Protein AF-A0A176TCI9-F1 (afdb_monomer_lite)

Foldseek 3Di:
DDLVVLLVVLVVLLLVLQVQVDVPPCSLVSLLVSQLVSVQCNDPVSVVVVVVVVVVVVPDDDDDPPDPSSVVSSVVSVVLSPDDPVVNVVVSVVVVVVVVVVVVVVVVVVVVVCCVVVVVVVVLVVVCVVPPDPVSVVVVVVVCCVVVVVVVVVVPPD

Organism: NCBI:txid1333662

InterPro domains:
  IPR001623 DnaJ domain [PF00226] (2-51)
  IPR001623 DnaJ domain [PR00625] (10-25)
  IPR001623 DnaJ domain [PR00625] (26-46)
  IPR001623 DnaJ domain [PS50076] (1-54)
  IPR001623 DnaJ domain [SM00271] (1-46)
  IPR001623 DnaJ domain [cd06257] (1-43)
  IPR018253 DnaJ domain, conserved site [PS00636] (31-50)
  IPR036869 Chaperone J-domain superfamily [G3DSA:1.10.287.110] (1-107)
  IPR036869 Chaperone J-domain superfamily [SSF46565] (2-56)
  IPR051948 Hsp70 co-chaperone J-domain-containing protein [PTHR44360] (2-66)

Secondary structure (DSSP, 8-state):
--HHHHHHHHHHHHHHH-TTT---TTHHHHHHHHHHHHHHHHSHHHHHHHHHHHHHGGGS-S----SSHHHHHHHHHHHHHHS-HHHHHHHHHHHHHHHHHHHHHHHHHHHHHHHHHHHHHHHHHHHHHHH-STHHHHHHHHHHHHHHHHHHTGGG--

Radius of gyration: 27.59 Å; chains: 1; bounding box: 60×57×65 Å

pLDDT: mean 74.85, std 11.98, range [41.72, 92.06]

Structure (mmCIF, N/CA/C/O backbone):
data_AF-A0A176TCI9-F1
#
_entry.id   AF-A0A176TCI9-F1
#
loop_
_atom_site.group_PDB
_atom_site.id
_atom_site.type_symbol
_atom_site.label_atom_id
_atom_site.label_alt_id
_atom_site.label_comp_id
_atom_site.label_asym_id
_atom_site.label_entity_id
_atom_site.label_seq_id
_atom_site.pdbx_PDB_ins_code
_atom_site.Cartn_x
_atom_site.Cartn_y
_atom_site.Cartn_z
_atom_site.occupancy
_atom_site.B_iso_or_equiv
_atom_site.auth_seq_id
_atom_site.auth_comp_id
_atom_site.auth_asym_id
_atom_site.auth_atom_id
_atom_site.pdbx_PDB_model_num
ATOM 1 N N . MET A 1 1 ? -3.523 -11.445 -10.311 1.00 60.97 1 MET A N 1
ATOM 2 C CA . MET A 1 1 ? -3.975 -10.213 -9.633 1.00 60.97 1 MET A CA 1
ATOM 3 C C . MET A 1 1 ? -2.966 -9.105 -9.883 1.00 60.97 1 MET A C 1
ATOM 5 O O . MET A 1 1 ? -1.838 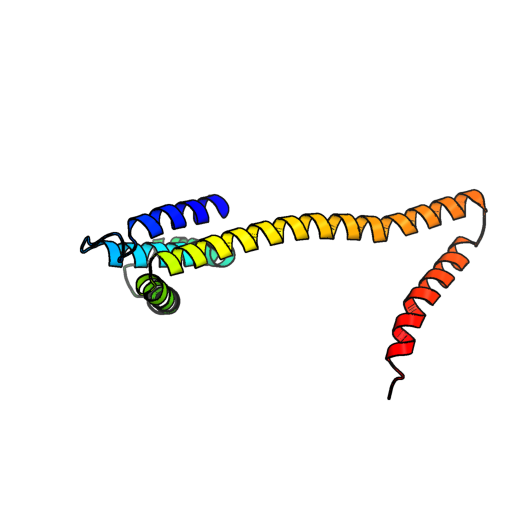-9.183 -9.398 1.00 60.97 1 MET A O 1
ATOM 9 N N . THR A 1 2 ? -3.347 -8.118 -10.686 1.00 83.31 2 THR A N 1
ATOM 10 C CA . THR A 1 2 ? -2.509 -6.944 -10.976 1.00 83.31 2 THR A CA 1
ATOM 11 C C . THR A 1 2 ? -2.559 -5.944 -9.816 1.00 83.31 2 THR A C 1
ATOM 13 O O . THR A 1 2 ? -3.528 -5.915 -9.057 1.00 83.31 2 THR A O 1
ATOM 16 N N . GLU A 1 3 ? -1.550 -5.080 -9.665 1.00 82.62 3 GLU A N 1
ATOM 17 C CA . GLU A 1 3 ? -1.565 -4.025 -8.631 1.00 82.62 3 GLU A CA 1
ATOM 18 C C . GLU A 1 3 ? -2.804 -3.122 -8.719 1.00 82.62 3 GLU A C 1
ATOM 20 O O . GLU A 1 3 ? -3.319 -2.646 -7.710 1.00 82.62 3 GLU A O 1
ATOM 25 N N . ASN A 1 4 ? -3.300 -2.887 -9.937 1.00 83.56 4 ASN A N 1
ATOM 26 C CA . ASN A 1 4 ? -4.480 -2.059 -10.165 1.00 83.56 4 ASN A CA 1
ATOM 27 C C . ASN A 1 4 ? -5.756 -2.737 -9.657 1.00 83.56 4 ASN A C 1
ATOM 29 O O . ASN A 1 4 ? -6.631 -2.062 -9.122 1.00 83.56 4 ASN A O 1
ATOM 33 N N . GLU A 1 5 ? -5.872 -4.055 -9.823 1.00 86.44 5 GLU A N 1
ATOM 34 C CA . GLU A 1 5 ? -6.984 -4.837 -9.273 1.00 86.44 5 GLU A CA 1
ATOM 35 C C . GLU A 1 5 ? -6.940 -4.850 -7.748 1.00 86.44 5 GLU A C 1
ATOM 37 O O . GLU A 1 5 ? -7.967 -4.610 -7.117 1.00 86.44 5 GLU A O 1
ATOM 42 N N . LEU A 1 6 ? -5.751 -5.029 -7.162 1.00 88.69 6 LEU A N 1
ATOM 43 C CA . LEU A 1 6 ? -5.556 -4.993 -5.713 1.00 88.69 6 LEU A CA 1
ATOM 44 C C . LEU A 1 6 ? -5.958 -3.631 -5.120 1.00 88.69 6 LEU A C 1
ATOM 46 O O . LEU A 1 6 ? -6.746 -3.580 -4.180 1.00 88.69 6 LEU A O 1
ATOM 50 N N . LYS A 1 7 ? -5.497 -2.522 -5.715 1.00 87.38 7 LYS A N 1
ATOM 51 C CA . LYS A 1 7 ? -5.859 -1.153 -5.294 1.00 87.38 7 LYS A CA 1
ATOM 52 C C . LYS A 1 7 ? -7.365 -0.894 -5.401 1.00 87.38 7 LYS A C 1
ATOM 54 O O . LYS A 1 7 ? -7.959 -0.296 -4.504 1.00 87.38 7 LYS A O 1
ATOM 59 N N . LYS A 1 8 ? -8.006 -1.365 -6.477 1.00 88.75 8 LYS A N 1
ATOM 60 C CA . LYS A 1 8 ? -9.463 -1.247 -6.666 1.00 88.75 8 LYS A CA 1
ATOM 61 C C . LYS A 1 8 ? -10.246 -2.058 -5.632 1.00 88.75 8 LYS A C 1
ATOM 63 O O . LYS A 1 8 ? -11.230 -1.553 -5.092 1.00 88.75 8 LYS A O 1
ATOM 68 N N . ALA A 1 9 ? -9.823 -3.293 -5.365 1.00 91.00 9 ALA A N 1
ATOM 69 C CA . ALA A 1 9 ? -10.455 -4.164 -4.380 1.00 91.00 9 ALA A CA 1
ATOM 70 C C . ALA A 1 9 ? -10.325 -3.586 -2.965 1.00 91.00 9 ALA A C 1
ATOM 72 O O . ALA A 1 9 ? -11.331 -3.479 -2.264 1.00 91.00 9 ALA A O 1
ATOM 73 N N . TYR A 1 10 ? -9.124 -3.126 -2.597 1.00 90.81 10 TYR A N 1
ATOM 74 C CA . TYR A 1 10 ? -8.868 -2.445 -1.330 1.00 90.81 10 TYR A CA 1
ATOM 75 C C . TYR A 1 10 ? -9.787 -1.235 -1.148 1.00 90.81 10 TYR A C 1
ATOM 77 O O . TYR A 1 10 ? -10.517 -1.183 -0.166 1.00 90.81 10 TYR A O 1
ATOM 85 N N . ARG A 1 11 ? -9.867 -0.329 -2.135 1.00 89.25 11 ARG A N 1
ATOM 86 C CA . ARG A 1 11 ? -10.777 0.832 -2.090 1.00 89.25 11 ARG A CA 1
ATOM 87 C C . ARG A 1 11 ? -12.223 0.414 -1.831 1.00 89.25 11 ARG A C 1
ATOM 89 O O . ARG A 1 11 ? -12.869 0.959 -0.948 1.00 89.25 11 ARG A O 1
ATOM 96 N N . LYS A 1 12 ? -12.742 -0.572 -2.569 1.00 90.75 12 LYS A N 1
ATOM 97 C CA . LYS A 1 12 ? -14.135 -1.021 -2.411 1.00 90.75 12 LYS A CA 1
ATOM 98 C C . LYS A 1 12 ? -14.413 -1.563 -1.005 1.00 90.75 12 LYS A C 1
ATOM 100 O O . LYS A 1 12 ? -15.477 -1.301 -0.454 1.00 90.75 12 LYS A O 1
ATOM 105 N N . LEU A 1 13 ? -13.478 -2.328 -0.449 1.00 91.81 13 LEU A N 1
ATOM 106 C CA . LEU A 1 13 ? -13.619 -2.933 0.873 1.00 91.81 13 LEU A CA 1
ATOM 107 C C . LEU A 1 13 ? -13.420 -1.908 1.994 1.00 91.81 13 LEU A C 1
ATOM 109 O O . LEU A 1 13 ? -14.234 -1.858 2.911 1.00 91.81 13 LEU A O 1
ATOM 113 N N . ALA A 1 14 ? -12.410 -1.048 1.881 1.00 89.19 14 ALA A N 1
ATOM 114 C CA . ALA A 1 14 ? -12.126 -0.000 2.851 1.00 89.19 14 ALA A CA 1
ATOM 115 C C . ALA A 1 14 ? -13.300 0.980 2.983 1.00 89.19 14 ALA A C 1
ATOM 117 O O . ALA A 1 14 ? -13.705 1.291 4.094 1.00 89.19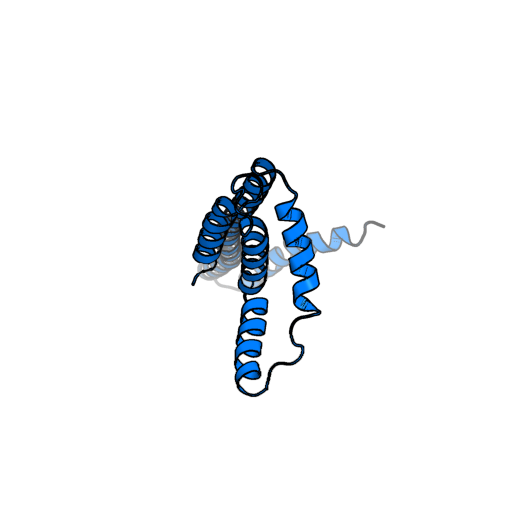 14 ALA A O 1
ATOM 118 N N . LEU A 1 15 ? -13.931 1.377 1.871 1.00 87.88 15 LEU A N 1
ATOM 119 C CA . LEU A 1 15 ? -15.123 2.236 1.900 1.00 87.88 15 LEU A CA 1
ATOM 120 C C . LEU A 1 15 ? -16.352 1.533 2.499 1.00 87.88 15 LEU A C 1
ATOM 122 O O . LEU A 1 15 ? -17.201 2.186 3.098 1.00 87.88 15 LEU A O 1
ATOM 126 N N . LYS A 1 16 ? -16.456 0.207 2.342 1.00 89.75 16 LYS A N 1
ATOM 127 C CA . LYS A 1 16 ? -17.575 -0.589 2.870 1.00 89.75 16 LYS A CA 1
ATOM 128 C C . LYS A 1 16 ? -17.484 -0.805 4.385 1.00 89.75 16 LYS A C 1
ATOM 130 O O . LYS A 1 16 ? -18.516 -0.886 5.046 1.00 89.75 16 LYS A O 1
ATOM 135 N N . TYR A 1 17 ? -16.272 -0.945 4.915 1.00 92.06 17 TYR A N 1
ATOM 136 C CA . TYR A 1 17 ? -16.032 -1.267 6.326 1.00 92.06 17 TYR A CA 1
ATOM 137 C C . TYR A 1 17 ? -15.443 -0.103 7.129 1.00 92.06 17 TYR A C 1
ATOM 139 O O . TYR A 1 17 ? -15.098 -0.291 8.289 1.00 92.06 17 TYR A O 1
ATOM 147 N N . HIS A 1 18 ? -15.345 1.097 6.548 1.00 89.06 18 HIS A N 1
ATOM 148 C CA . HIS A 1 18 ? -14.856 2.273 7.265 1.00 89.06 18 HIS A CA 1
ATOM 149 C C . HIS A 1 18 ? -15.717 2.535 8.517 1.00 89.06 18 HIS A C 1
ATOM 151 O O . HIS A 1 18 ? -16.940 2.636 8.372 1.00 89.06 18 HIS A O 1
ATOM 157 N N . PRO A 1 19 ? -15.121 2.695 9.715 1.00 87.50 19 PRO A N 1
ATOM 158 C CA . PRO A 1 19 ? -15.862 2.802 10.980 1.00 87.50 19 PRO A CA 1
ATOM 159 C C . PRO A 1 19 ? -16.817 4.006 11.032 1.00 87.50 19 PRO A C 1
ATOM 161 O O . PRO A 1 19 ? -17.853 3.954 11.685 1.00 87.50 19 PRO A O 1
ATOM 164 N N . ASP A 1 20 ? -16.504 5.071 10.291 1.00 87.12 20 ASP A N 1
ATOM 165 C CA . ASP A 1 20 ? -17.365 6.257 10.169 1.00 87.12 20 ASP A CA 1
ATOM 166 C C . ASP A 1 20 ? -18.671 5.988 9.384 1.00 87.12 20 ASP A C 1
ATOM 168 O O . ASP A 1 20 ? -19.731 6.522 9.704 1.00 87.12 20 ASP A O 1
ATOM 172 N N . LYS A 1 21 ? -18.631 5.110 8.368 1.00 84.69 21 LYS A N 1
ATOM 173 C CA . LYS A 1 21 ? -19.804 4.781 7.531 1.00 84.69 21 LYS A CA 1
ATOM 174 C C . LYS A 1 21 ? -20.499 3.485 7.920 1.00 84.69 21 LYS A C 1
ATOM 176 O O . LYS A 1 21 ? -21.684 3.327 7.632 1.00 84.69 21 LYS A O 1
ATOM 181 N N . ASN A 1 22 ? -19.780 2.558 8.541 1.00 87.19 22 ASN A N 1
ATOM 182 C CA . ASN A 1 22 ? -20.290 1.259 8.937 1.00 87.19 22 ASN A CA 1
ATOM 183 C C . ASN A 1 22 ? -20.152 1.084 10.454 1.00 87.19 22 ASN A C 1
ATOM 185 O O . ASN A 1 22 ? -19.045 0.989 10.977 1.00 87.19 22 ASN A O 1
ATOM 189 N N . LYS A 1 23 ? -21.300 1.026 11.138 1.00 85.06 23 LYS A N 1
ATOM 190 C CA . LYS A 1 23 ? -21.411 0.902 12.600 1.00 85.06 23 LYS A CA 1
ATOM 191 C C . LYS A 1 23 ? -21.554 -0.544 13.081 1.00 85.06 23 LYS A C 1
ATOM 193 O O . LYS A 1 23 ? -21.878 -0.764 14.244 1.00 85.06 23 LYS A O 1
ATOM 198 N N . GLU A 1 24 ? -21.381 -1.531 12.204 1.00 90.06 24 GLU A N 1
ATOM 199 C CA . GLU A 1 24 ? -21.344 -2.928 12.629 1.00 90.06 24 GLU A CA 1
ATOM 200 C C . GLU A 1 24 ? -20.169 -3.155 13.588 1.00 90.06 24 GLU A C 1
ATOM 202 O O . GLU A 1 24 ? -19.058 -2.679 13.356 1.00 90.06 24 GLU A O 1
ATOM 207 N N . GLU A 1 25 ? -20.391 -3.955 14.630 1.00 83.12 25 GLU A N 1
ATOM 208 C CA . GLU A 1 25 ? -19.391 -4.269 15.663 1.00 83.12 25 GLU A CA 1
ATOM 209 C C . GLU A 1 25 ? -18.108 -4.894 15.078 1.00 83.12 25 GLU A C 1
ATOM 211 O O . GLU A 1 25 ? -17.008 -4.710 15.592 1.00 83.12 25 GLU A O 1
ATOM 216 N N . ASN A 1 26 ? -18.230 -5.561 13.926 1.00 86.44 26 ASN A N 1
ATOM 217 C CA . ASN A 1 26 ? -17.114 -6.176 13.210 1.00 86.44 26 ASN A CA 1
ATOM 218 C C . ASN A 1 26 ? -16.511 -5.298 12.099 1.00 86.44 26 ASN A C 1
ATOM 220 O O . ASN A 1 26 ? -15.516 -5.702 11.495 1.00 86.44 26 ASN A O 1
ATOM 224 N N . ALA A 1 27 ? -17.081 -4.128 11.786 1.00 86.06 27 ALA A N 1
ATOM 225 C CA . ALA A 1 27 ? -16.591 -3.287 10.690 1.00 86.06 27 ALA A CA 1
ATOM 226 C C . ALA A 1 27 ? -15.165 -2.791 10.953 1.00 86.06 27 ALA A C 1
ATOM 228 O O . ALA A 1 27 ? -14.310 -2.891 10.075 1.00 86.06 27 ALA A O 1
ATOM 229 N N . HIS A 1 28 ? -14.890 -2.357 12.185 1.00 85.88 28 HIS A N 1
ATOM 230 C CA . HIS A 1 28 ? -13.569 -1.893 12.601 1.00 85.88 28 HIS A CA 1
ATOM 231 C C . HIS A 1 28 ? -12.498 -2.986 12.465 1.00 85.88 28 HIS A C 1
ATOM 233 O O . HIS A 1 28 ? -11.476 -2.775 11.814 1.00 85.88 28 HIS A O 1
ATOM 239 N N . ASN A 1 29 ? -12.768 -4.181 12.998 1.00 86.62 29 ASN A N 1
ATOM 240 C CA . ASN A 1 29 ? -11.836 -5.308 12.922 1.00 86.62 29 ASN A CA 1
ATOM 241 C C . ASN A 1 29 ? -11.585 -5.730 11.471 1.00 86.62 29 ASN A C 1
ATOM 243 O O . ASN A 1 29 ? -10.435 -5.872 11.056 1.00 86.62 29 ASN A O 1
ATOM 247 N N . ARG A 1 30 ? -12.643 -5.824 10.653 1.00 87.50 30 ARG A N 1
ATOM 248 C CA . ARG A 1 30 ? -12.489 -6.127 9.224 1.00 87.50 30 ARG A CA 1
ATOM 249 C C . ARG A 1 30 ? -11.692 -5.054 8.491 1.00 87.50 30 ARG A C 1
ATOM 251 O O . ARG A 1 30 ? -10.888 -5.393 7.632 1.00 87.50 30 ARG A O 1
ATOM 258 N N . PHE A 1 31 ? -11.900 -3.775 8.799 1.00 89.38 31 PHE A N 1
ATOM 259 C CA . PHE A 1 31 ? -11.136 -2.686 8.189 1.00 89.38 31 PHE A CA 1
ATOM 260 C C . PHE A 1 31 ? -9.639 -2.814 8.491 1.00 89.38 31 PHE A C 1
ATOM 262 O O . PHE A 1 31 ? -8.819 -2.685 7.578 1.00 89.38 31 PHE A O 1
ATOM 269 N N . ILE A 1 32 ? -9.290 -3.142 9.739 1.00 87.00 32 ILE A N 1
ATOM 270 C CA . ILE A 1 32 ? -7.905 -3.400 10.143 1.00 87.00 32 ILE A CA 1
ATOM 271 C C . ILE A 1 32 ? -7.320 -4.574 9.349 1.00 87.00 32 ILE A C 1
ATOM 273 O O . ILE A 1 32 ? -6.265 -4.425 8.730 1.00 87.00 32 ILE A O 1
ATOM 277 N N . GLU A 1 33 ? -8.022 -5.707 9.291 1.00 86.25 33 GLU A N 1
ATOM 278 C CA . GLU A 1 33 ? -7.591 -6.892 8.535 1.00 86.25 33 GLU A CA 1
ATOM 279 C C . GLU A 1 33 ? -7.385 -6.593 7.044 1.00 86.25 33 GLU A C 1
ATOM 281 O O . GLU A 1 33 ? -6.374 -6.982 6.454 1.00 86.25 33 GLU A O 1
ATOM 286 N N . ILE A 1 34 ? -8.320 -5.862 6.429 1.00 89.88 34 ILE A N 1
ATOM 287 C CA . ILE A 1 34 ? -8.248 -5.454 5.021 1.00 89.88 34 ILE A CA 1
ATOM 288 C C . ILE A 1 34 ? -7.000 -4.607 4.770 1.00 89.88 34 ILE A C 1
ATOM 290 O O . ILE A 1 34 ? -6.329 -4.792 3.751 1.00 89.88 34 ILE A O 1
ATOM 294 N N . ASN A 1 35 ? -6.683 -3.683 5.676 1.00 88.69 35 ASN A N 1
ATOM 295 C CA . ASN A 1 35 ? -5.530 -2.810 5.512 1.00 88.69 35 ASN A CA 1
ATOM 296 C C . ASN A 1 35 ? -4.205 -3.565 5.687 1.00 88.69 35 ASN A C 1
ATOM 298 O O . ASN A 1 35 ? -3.296 -3.400 4.875 1.00 88.69 35 ASN A O 1
ATOM 302 N N . ILE A 1 36 ? -4.118 -4.460 6.676 1.00 85.31 36 ILE A N 1
ATOM 303 C CA . ILE A 1 36 ? -2.948 -5.333 6.875 1.00 85.31 36 ILE A CA 1
ATOM 304 C C . ILE A 1 36 ? -2.717 -6.215 5.639 1.00 85.31 36 ILE A C 1
ATOM 306 O O . ILE A 1 36 ? -1.594 -6.318 5.135 1.00 85.31 36 ILE A O 1
ATOM 310 N N . ALA A 1 37 ? -3.785 -6.812 5.104 1.00 87.56 37 ALA A N 1
ATOM 311 C CA . ALA A 1 37 ? -3.712 -7.626 3.896 1.00 87.56 37 ALA A CA 1
ATOM 312 C C . ALA A 1 37 ? -3.265 -6.801 2.679 1.00 87.56 37 ALA A C 1
ATOM 314 O O . ALA A 1 37 ? -2.431 -7.255 1.894 1.00 87.56 37 ALA A O 1
ATOM 315 N N . TYR A 1 38 ? -3.780 -5.578 2.525 1.00 88.94 38 TYR A N 1
ATOM 316 C CA . TYR A 1 38 ? -3.369 -4.689 1.443 1.00 88.94 38 TYR A CA 1
ATOM 317 C C . TYR A 1 38 ? -1.887 -4.324 1.539 1.00 88.94 38 TYR A C 1
ATOM 319 O O . TYR A 1 38 ? -1.181 -4.477 0.548 1.00 88.94 38 TYR A O 1
ATOM 327 N N . GLU A 1 39 ? -1.396 -3.904 2.705 1.00 85.62 39 GLU A N 1
ATOM 328 C CA . GLU A 1 39 ? 0.013 -3.529 2.883 1.00 85.62 39 GLU A CA 1
ATOM 329 C C . GLU A 1 39 ? 0.964 -4.714 2.651 1.00 85.62 39 GLU A C 1
ATOM 331 O O . GLU A 1 39 ? 2.020 -4.537 2.048 1.00 85.62 39 GLU A O 1
ATOM 336 N N . THR A 1 40 ? 0.552 -5.931 3.020 1.00 84.00 40 THR A N 1
ATOM 337 C CA . THR A 1 40 ? 1.328 -7.157 2.763 1.00 84.00 40 THR A CA 1
ATOM 338 C C . THR A 1 40 ? 1.389 -7.496 1.269 1.00 84.00 40 THR A C 1
ATOM 340 O O . THR A 1 40 ? 2.414 -7.940 0.759 1.00 84.00 40 THR A O 1
ATOM 343 N N . LEU A 1 41 ? 0.290 -7.282 0.538 1.00 85.62 41 LEU A N 1
ATOM 344 C CA . LEU A 1 41 ? 0.167 -7.680 -0.869 1.00 85.62 41 LEU A CA 1
ATOM 345 C C . LEU A 1 41 ? 0.527 -6.575 -1.869 1.00 85.62 41 LEU A C 1
ATOM 347 O O . LEU A 1 41 ? 0.619 -6.865 -3.070 1.00 85.62 41 LEU A O 1
ATOM 351 N N . LYS A 1 42 ? 0.662 -5.325 -1.414 1.00 84.56 42 LYS A N 1
ATOM 352 C CA . LYS A 1 42 ? 0.849 -4.133 -2.251 1.00 84.56 42 LYS A CA 1
ATOM 353 C C . LYS A 1 42 ? 2.164 -4.170 -3.022 1.00 84.56 42 LYS A C 1
ATOM 355 O O . LYS A 1 42 ? 2.143 -3.896 -4.221 1.00 84.56 42 LYS A O 1
ATOM 360 N N . ASP A 1 43 ? 3.259 -4.514 -2.352 1.00 84.94 43 ASP A N 1
ATOM 361 C CA . ASP A 1 43 ? 4.598 -4.510 -2.938 1.00 84.94 43 ASP A CA 1
ATOM 362 C C . ASP A 1 43 ? 5.024 -5.928 -3.346 1.00 84.94 43 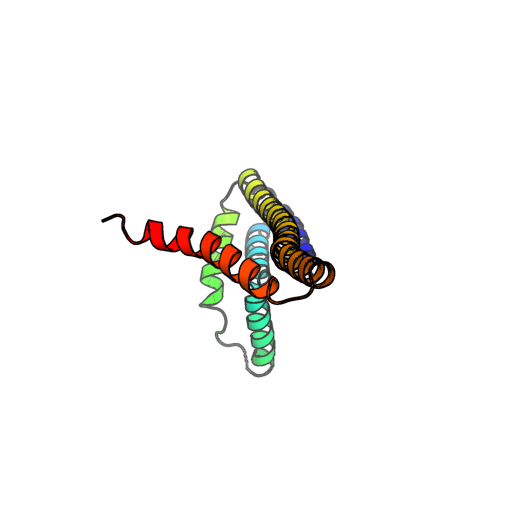ASP A C 1
ATOM 364 O O . ASP A 1 43 ? 4.697 -6.919 -2.690 1.00 84.94 43 ASP A O 1
ATOM 368 N N . PHE A 1 44 ? 5.762 -6.036 -4.456 1.00 81.25 44 PHE A N 1
ATOM 369 C CA . PHE A 1 44 ? 6.194 -7.325 -5.009 1.00 81.25 44 PHE A CA 1
ATOM 370 C C . PHE A 1 44 ? 7.062 -8.123 -4.026 1.00 81.25 44 PHE A C 1
ATOM 372 O O . PHE A 1 44 ? 6.839 -9.317 -3.839 1.00 81.25 44 PHE A O 1
ATOM 379 N N . ASN A 1 45 ? 7.999 -7.448 -3.355 1.00 81.56 45 ASN A N 1
ATOM 380 C CA . ASN A 1 45 ? 8.883 -8.072 -2.371 1.00 81.56 45 ASN A CA 1
ATOM 381 C C . ASN A 1 45 ? 8.092 -8.597 -1.165 1.00 81.56 45 ASN A C 1
ATOM 383 O O . ASN A 1 45 ? 8.248 -9.756 -0.796 1.00 81.56 45 ASN A O 1
ATOM 387 N N . SER A 1 46 ? 7.170 -7.793 -0.628 1.00 79.31 46 SER A N 1
ATOM 388 C CA . SER A 1 46 ? 6.310 -8.187 0.497 1.00 79.31 46 SER A CA 1
ATOM 389 C C . SER A 1 46 ? 5.402 -9.369 0.150 1.00 79.31 46 SER A C 1
ATOM 391 O O . SER A 1 46 ? 5.191 -10.256 0.976 1.00 79.31 46 SER A O 1
ATOM 393 N N . ARG A 1 47 ? 4.930 -9.451 -1.101 1.00 81.81 47 ARG A N 1
ATOM 394 C CA . ARG A 1 47 ? 4.173 -10.611 -1.583 1.00 81.81 47 ARG A CA 1
ATOM 395 C C . ARG A 1 47 ? 5.029 -11.873 -1.650 1.00 81.81 47 ARG A C 1
ATOM 397 O O . ARG A 1 47 ? 4.560 -12.927 -1.243 1.00 81.81 47 ARG A O 1
ATOM 404 N N . ILE A 1 48 ? 6.268 -11.776 -2.129 1.00 82.88 48 ILE A N 1
ATOM 405 C CA . ILE A 1 48 ? 7.191 -12.919 -2.166 1.00 82.88 48 ILE A CA 1
ATOM 406 C C . ILE A 1 48 ? 7.512 -13.404 -0.755 1.00 82.88 48 ILE A C 1
ATOM 408 O O . ILE A 1 48 ? 7.504 -14.607 -0.510 1.00 82.88 48 ILE A O 1
ATOM 412 N N . GLU A 1 49 ? 7.781 -12.487 0.173 1.00 79.88 49 GLU A N 1
ATOM 413 C CA . GLU A 1 49 ? 8.010 -12.818 1.581 1.00 79.88 49 GLU A CA 1
ATOM 414 C C . GLU A 1 49 ? 6.808 -13.559 2.174 1.00 79.88 49 GLU A C 1
ATOM 416 O O . GLU A 1 49 ? 6.976 -14.606 2.799 1.00 79.88 49 GLU A O 1
ATOM 421 N N . TYR A 1 50 ? 5.596 -13.074 1.899 1.00 78.12 50 TYR A N 1
ATOM 422 C CA . TYR A 1 50 ? 4.358 -13.723 2.317 1.00 78.12 50 TYR A CA 1
ATOM 423 C C . TYR A 1 50 ? 4.152 -15.102 1.668 1.00 78.12 50 TYR A C 1
ATOM 425 O O . TYR A 1 50 ? 3.812 -16.065 2.351 1.00 78.12 50 TYR A O 1
ATOM 433 N N . ASP A 1 51 ? 4.406 -15.240 0.367 1.00 82.62 51 ASP A N 1
ATOM 434 C CA . ASP A 1 51 ? 4.272 -16.512 -0.351 1.00 82.62 51 ASP A CA 1
ATOM 435 C C . ASP A 1 51 ? 5.309 -17.547 0.123 1.00 82.62 51 ASP A C 1
ATOM 437 O O . ASP A 1 51 ? 5.002 -18.734 0.256 1.00 82.62 51 ASP A O 1
ATOM 441 N N . ASN A 1 52 ? 6.538 -17.109 0.414 1.00 77.56 52 ASN A N 1
ATOM 442 C CA . ASN A 1 52 ? 7.586 -17.946 1.000 1.00 77.56 52 ASN A CA 1
ATOM 443 C C . ASN A 1 52 ? 7.229 -18.364 2.430 1.00 77.56 52 ASN A C 1
ATOM 445 O O . ASN A 1 52 ? 7.425 -19.524 2.794 1.00 77.56 52 ASN A O 1
ATOM 449 N N . TYR A 1 53 ? 6.642 -17.452 3.205 1.00 73.56 53 TYR A N 1
ATOM 450 C CA . TYR A 1 53 ? 6.082 -17.744 4.519 1.00 73.56 53 TYR A CA 1
ATOM 451 C C . TYR A 1 53 ? 4.960 -18.794 4.454 1.00 73.56 53 TYR A C 1
ATOM 453 O O . TYR A 1 53 ? 4.952 -19.749 5.226 1.00 73.56 53 TYR A O 1
ATOM 461 N N . LEU A 1 54 ? 4.025 -18.681 3.507 1.00 74.62 54 LEU A N 1
ATOM 462 C CA . LEU A 1 54 ? 2.956 -19.672 3.345 1.00 74.62 54 LEU A CA 1
ATOM 463 C C . LEU A 1 54 ? 3.490 -21.060 2.972 1.00 74.62 54 LEU A C 1
ATOM 465 O O . LEU A 1 54 ? 2.921 -22.070 3.390 1.00 74.62 54 LEU A O 1
ATOM 469 N N . LYS A 1 55 ? 4.579 -21.121 2.198 1.00 77.25 55 LYS A N 1
ATOM 470 C CA . LYS A 1 55 ? 5.254 -22.382 1.866 1.00 77.25 55 LYS A CA 1
ATOM 471 C C . LYS A 1 55 ? 5.926 -23.009 3.086 1.00 77.25 55 LYS A C 1
ATOM 473 O O . LYS A 1 55 ? 5.779 -24.212 3.265 1.00 77.25 55 LYS A O 1
ATOM 478 N N . SER A 1 56 ? 6.604 -22.225 3.928 1.00 68.00 56 SER A N 1
ATOM 479 C CA . SER A 1 56 ? 7.247 -22.740 5.149 1.00 68.00 56 SER A CA 1
ATOM 480 C C . SER A 1 56 ? 6.243 -23.112 6.246 1.00 68.00 56 SER A C 1
ATOM 482 O O . SER A 1 56 ? 6.480 -24.046 7.005 1.00 68.00 56 SER A O 1
ATOM 484 N N . LYS A 1 57 ? 5.078 -22.453 6.289 1.00 62.94 57 LYS A N 1
ATOM 485 C CA . LYS A 1 57 ? 3.997 -22.738 7.248 1.00 62.94 57 LYS A CA 1
ATOM 486 C C . LYS A 1 57 ? 3.345 -24.116 7.070 1.00 62.94 57 LYS A C 1
ATOM 488 O O . LYS A 1 57 ? 2.688 -24.598 7.986 1.00 62.94 57 LYS A O 1
ATOM 493 N N . LYS A 1 58 ? 3.504 -24.769 5.914 1.00 61.12 58 LYS A N 1
ATOM 494 C CA . LYS A 1 58 ? 2.887 -26.080 5.644 1.00 61.12 58 LYS A CA 1
ATOM 495 C C . LYS A 1 58 ? 3.453 -27.242 6.479 1.00 61.12 58 LYS A C 1
ATOM 497 O O . LYS A 1 58 ? 2.864 -28.315 6.420 1.00 61.12 58 LYS A O 1
ATOM 502 N N . GLU A 1 59 ? 4.519 -27.042 7.261 1.00 57.78 59 GLU A N 1
ATOM 503 C CA . GLU A 1 59 ? 5.202 -28.120 8.001 1.00 57.78 59 GLU A CA 1
ATOM 504 C C . GLU A 1 59 ? 5.332 -27.939 9.528 1.00 57.78 59 GLU A C 1
ATOM 506 O O . GLU A 1 59 ? 5.913 -28.804 10.177 1.00 57.78 59 GLU A O 1
ATOM 511 N N . SER A 1 60 ? 4.763 -26.906 10.160 1.00 51.97 60 SER A N 1
ATOM 512 C CA . SER A 1 60 ? 4.869 -26.754 11.624 1.00 51.97 60 SER A CA 1
ATOM 513 C C . SER A 1 60 ? 3.587 -26.266 12.301 1.00 51.97 60 SER A C 1
ATOM 515 O O . SER A 1 60 ? 2.952 -25.292 11.895 1.00 51.97 60 SER A O 1
ATOM 517 N N . THR A 1 61 ? 3.211 -26.994 13.355 1.00 56.06 61 THR A N 1
ATOM 518 C CA . THR A 1 61 ? 2.100 -26.728 14.273 1.00 56.06 61 THR A CA 1
ATOM 519 C C . THR A 1 61 ? 2.196 -25.324 14.880 1.00 56.06 61 THR A C 1
ATOM 521 O O . THR A 1 61 ? 3.281 -24.828 15.165 1.00 56.06 61 THR A O 1
ATOM 524 N N . GLU A 1 62 ? 1.029 -24.709 15.061 1.00 59.34 62 GLU A N 1
ATOM 525 C CA . GLU A 1 62 ? 0.735 -23.354 15.546 1.00 59.34 62 GLU A CA 1
ATOM 526 C C . GLU A 1 62 ? 1.657 -22.799 16.650 1.00 59.34 62 GLU A C 1
ATOM 528 O O . GLU A 1 62 ? 1.304 -22.866 17.820 1.00 59.34 62 GLU A O 1
ATOM 533 N N . VAL A 1 63 ? 2.780 -22.152 16.313 1.00 53.84 63 VAL A N 1
ATOM 534 C CA . VAL A 1 63 ? 3.474 -21.240 17.247 1.00 53.84 63 VAL A CA 1
ATOM 535 C C . VAL A 1 63 ? 4.156 -20.079 16.495 1.00 53.84 63 VAL A C 1
ATOM 537 O O . VAL A 1 63 ? 4.941 -20.281 15.574 1.00 53.84 63 VAL A O 1
ATOM 540 N N . GLU A 1 64 ? 3.802 -18.854 16.905 1.00 50.03 64 GLU A N 1
ATOM 541 C CA . GLU A 1 64 ? 4.555 -17.583 16.824 1.00 50.03 64 GLU A CA 1
ATOM 542 C C . GLU A 1 64 ? 5.215 -17.154 15.501 1.00 50.03 64 GLU A C 1
ATOM 544 O O . GLU A 1 64 ? 6.423 -16.945 15.439 1.00 50.03 64 GLU A O 1
ATOM 549 N N . ILE A 1 65 ? 4.436 -16.867 14.452 1.00 51.44 65 ILE A N 1
ATOM 550 C CA . ILE A 1 65 ? 4.997 -16.168 13.269 1.00 51.44 65 ILE A CA 1
ATOM 551 C C . ILE A 1 65 ? 4.526 -14.701 13.154 1.00 51.44 65 ILE A C 1
ATOM 553 O O . ILE A 1 65 ? 4.977 -13.943 12.303 1.00 51.44 65 ILE A O 1
ATOM 557 N N . ASN A 1 66 ? 3.670 -14.230 14.065 1.00 52.41 66 ASN A N 1
ATOM 558 C CA . ASN A 1 66 ? 2.835 -13.051 13.802 1.00 52.41 66 ASN A CA 1
ATOM 559 C C . ASN A 1 66 ? 3.176 -11.747 14.547 1.00 52.41 66 ASN A C 1
ATOM 561 O O . ASN A 1 66 ? 2.482 -10.760 14.314 1.00 52.41 66 ASN A O 1
ATOM 565 N N . ASN A 1 67 ? 4.209 -11.673 15.392 1.00 54.31 67 ASN A N 1
ATOM 566 C CA . ASN A 1 67 ? 4.335 -10.520 16.305 1.00 54.31 67 ASN A CA 1
ATOM 567 C C . ASN A 1 67 ? 5.139 -9.315 15.780 1.00 54.31 67 ASN A C 1
ATOM 569 O O . ASN A 1 67 ? 4.899 -8.202 16.241 1.00 54.31 67 ASN A O 1
ATOM 573 N N . TYR A 1 68 ? 6.055 -9.471 14.816 1.00 46.88 68 TYR A N 1
ATOM 574 C CA . TYR A 1 68 ? 6.933 -8.353 14.416 1.00 46.88 68 TYR A CA 1
ATOM 575 C C . TYR A 1 68 ? 6.439 -7.573 13.186 1.00 46.88 68 TYR A C 1
ATOM 577 O O . TYR A 1 68 ? 6.415 -6.344 13.204 1.00 46.88 68 TYR A O 1
ATOM 585 N N . SER A 1 69 ? 5.989 -8.266 12.133 1.00 54.19 69 SER A N 1
ATOM 586 C CA . SER A 1 69 ? 5.551 -7.612 10.887 1.00 54.19 69 SER A CA 1
ATOM 587 C C . SER A 1 69 ? 4.168 -6.956 11.030 1.00 54.19 69 SER A C 1
ATOM 589 O O . SER A 1 69 ? 3.959 -5.839 10.562 1.00 54.19 69 SER A O 1
ATOM 591 N N . ASN A 1 70 ? 3.246 -7.578 11.777 1.00 61.84 70 ASN A N 1
ATOM 592 C CA . ASN A 1 70 ? 1.892 -7.043 11.960 1.00 61.84 70 ASN A CA 1
ATOM 593 C C . ASN A 1 70 ? 1.860 -5.720 12.725 1.00 61.84 70 ASN A C 1
ATOM 595 O O . ASN A 1 70 ? 1.072 -4.857 12.358 1.00 61.84 70 ASN A O 1
ATOM 599 N N . LYS A 1 71 ? 2.736 -5.505 13.717 1.00 68.31 71 LYS A N 1
ATOM 600 C CA . LYS A 1 71 ? 2.671 -4.306 14.569 1.00 68.31 71 LYS A CA 1
ATOM 601 C C . LYS A 1 71 ? 2.768 -3.005 13.760 1.00 68.31 71 LYS A C 1
ATOM 603 O O . LYS A 1 71 ? 1.986 -2.083 13.971 1.00 68.31 71 LYS A O 1
ATOM 608 N N . LYS A 1 72 ? 3.674 -2.962 12.776 1.00 73.44 72 LYS A N 1
ATOM 609 C CA . LYS A 1 72 ? 3.860 -1.800 11.892 1.00 73.44 72 LYS A CA 1
ATOM 610 C C . LYS A 1 72 ? 2.626 -1.521 11.024 1.00 73.44 72 LYS A C 1
ATOM 612 O O . LYS A 1 72 ? 2.253 -0.367 10.829 1.00 73.44 72 LYS A O 1
ATOM 617 N N . TYR A 1 73 ? 2.005 -2.564 10.476 1.00 75.31 73 TYR A N 1
ATOM 618 C CA . TYR A 1 73 ? 0.821 -2.419 9.624 1.00 75.31 73 TYR A CA 1
ATOM 619 C C . TYR A 1 73 ? -0.448 -2.143 10.437 1.00 75.31 73 TYR A C 1
ATOM 621 O O . TYR A 1 73 ? -1.340 -1.435 9.974 1.00 75.31 73 TYR A O 1
ATOM 629 N N . GLU A 1 74 ? -0.504 -2.648 11.666 1.00 77.81 74 GLU A N 1
ATOM 630 C CA . GLU A 1 74 ? -1.600 -2.444 12.603 1.00 77.81 74 GLU A CA 1
ATOM 631 C C . GLU A 1 74 ? -1.664 -0.992 13.096 1.00 77.81 74 GLU A C 1
ATOM 633 O O . GLU A 1 74 ? -2.746 -0.411 13.133 1.00 77.81 74 GLU A O 1
ATOM 638 N N . GLU A 1 75 ? -0.521 -0.364 13.397 1.00 82.50 75 GLU A N 1
ATOM 639 C CA . GLU A 1 75 ? -0.452 1.065 13.747 1.00 82.50 75 GLU A CA 1
ATOM 640 C C . GLU A 1 75 ? -1.015 1.946 12.621 1.00 82.50 75 GLU A C 1
ATOM 642 O O . GLU A 1 75 ? -1.882 2.788 12.853 1.00 82.50 75 GLU A O 1
ATOM 647 N N . LYS A 1 76 ? -0.615 1.674 11.375 1.00 82.06 76 LYS A N 1
ATOM 648 C CA . LYS A 1 76 ? -1.102 2.387 10.186 1.00 82.06 76 LYS A CA 1
ATOM 649 C C . LYS A 1 76 ? -2.591 2.134 9.908 1.00 82.06 76 LYS A C 1
ATOM 651 O O . LYS A 1 76 ? -3.305 3.014 9.436 1.00 82.06 76 LYS A O 1
ATOM 656 N N . ALA A 1 77 ? -3.086 0.934 10.207 1.00 83.38 77 ALA A N 1
ATOM 657 C CA . ALA A 1 77 ? -4.507 0.615 10.108 1.00 83.38 77 ALA A CA 1
ATOM 658 C C . ALA A 1 77 ? -5.353 1.335 11.158 1.00 83.38 77 ALA A C 1
ATOM 660 O O . ALA A 1 77 ? -6.441 1.807 10.831 1.00 83.38 77 ALA A O 1
ATOM 661 N N . LYS A 1 78 ? -4.840 1.478 12.382 1.00 84.38 78 LYS A N 1
ATOM 662 C CA . LYS A 1 78 ? -5.469 2.278 13.440 1.00 84.38 78 LYS A CA 1
ATOM 663 C C . LYS A 1 78 ? -5.468 3.766 13.097 1.00 84.38 78 LYS A C 1
ATOM 665 O O . LYS A 1 78 ? -6.472 4.436 13.326 1.00 84.38 78 LYS A O 1
ATOM 670 N N . GLU A 1 79 ? -4.397 4.264 12.478 1.00 85.50 79 GLU A N 1
ATOM 671 C CA . GLU A 1 79 ? -4.347 5.626 11.939 1.00 85.50 79 GLU A CA 1
ATOM 672 C C . GLU A 1 79 ? -5.474 5.832 10.918 1.00 85.50 79 GLU A C 1
ATOM 674 O O . GLU A 1 79 ? -6.342 6.672 11.130 1.00 85.50 79 GLU A O 1
ATOM 679 N N . TYR A 1 80 ? -5.569 4.987 9.886 1.00 82.62 80 TYR A N 1
ATOM 680 C CA . TYR A 1 80 ? -6.633 5.098 8.878 1.00 82.62 80 TYR A CA 1
ATOM 681 C C . TYR A 1 80 ? -8.042 4.906 9.441 1.00 82.62 80 TYR A C 1
ATOM 683 O O . TYR A 1 80 ? -8.971 5.545 8.962 1.00 82.62 80 TYR A O 1
ATOM 691 N N . ALA A 1 81 ? -8.206 4.074 10.469 1.00 83.62 81 ALA A N 1
ATOM 692 C CA . ALA A 1 81 ? -9.491 3.874 11.131 1.00 83.62 81 ALA A CA 1
ATOM 693 C C . ALA A 1 81 ? -9.921 5.066 12.005 1.00 83.62 81 ALA A C 1
ATOM 695 O O . ALA A 1 81 ? -11.107 5.196 12.299 1.00 83.62 81 ALA A O 1
ATOM 696 N N . SER A 1 82 ? -8.980 5.908 12.441 1.00 85.19 82 SER A N 1
ATOM 697 C CA . SER A 1 82 ? -9.260 7.105 13.251 1.00 85.19 82 SER A CA 1
ATOM 698 C C . SER A 1 82 ? -9.414 8.384 12.420 1.00 85.19 82 SER A C 1
ATOM 700 O O . SER A 1 82 ? -9.877 9.399 12.939 1.00 85.19 82 SER A O 1
ATOM 702 N N . MET A 1 83 ? -9.069 8.343 11.130 1.00 83.06 83 MET A N 1
ATOM 703 C CA . MET A 1 83 ? -9.310 9.440 10.193 1.00 83.06 83 MET A CA 1
ATOM 704 C C . MET A 1 83 ? -10.798 9.576 9.838 1.00 83.06 83 MET A C 1
ATOM 706 O O . MET A 1 83 ? -11.555 8.605 9.829 1.00 83.06 83 MET A O 1
ATOM 710 N N . SER A 1 84 ? -11.213 10.795 9.483 1.00 84.50 84 SER A N 1
ATOM 711 C CA . SER A 1 84 ? -12.532 11.027 8.882 1.00 84.50 84 SER A CA 1
ATOM 712 C C . SER A 1 84 ? -12.629 10.339 7.519 1.00 84.50 84 SER A C 1
ATOM 714 O O . SER A 1 84 ? -11.648 10.281 6.770 1.00 84.50 84 SER A O 1
ATOM 716 N N . TYR A 1 85 ? -13.831 9.883 7.155 1.00 81.00 85 TYR A N 1
ATOM 717 C CA . TYR A 1 85 ? -14.092 9.272 5.853 1.00 81.00 85 TYR A CA 1
ATOM 718 C C . TYR A 1 85 ? -13.613 10.144 4.677 1.00 81.00 85 TYR A C 1
ATOM 720 O O . TYR A 1 85 ? -13.027 9.639 3.720 1.00 81.00 85 TYR A O 1
ATOM 728 N N . GLU A 1 86 ? -13.812 11.462 4.760 1.00 83.50 86 GLU A N 1
ATOM 729 C CA . GLU A 1 86 ? -13.406 12.408 3.713 1.00 83.50 86 GLU A CA 1
ATOM 730 C C . GLU A 1 86 ? -11.876 12.536 3.620 1.00 83.50 86 GLU A C 1
ATOM 732 O O . GLU A 1 86 ? -11.299 12.601 2.533 1.00 83.50 86 GLU A O 1
ATOM 737 N N . GLN A 1 87 ? -11.189 12.495 4.764 1.00 84.62 87 GLN A N 1
ATOM 738 C CA . GLN A 1 87 ? -9.727 12.498 4.810 1.00 84.62 87 GLN A CA 1
ATOM 739 C C . GLN A 1 87 ? -9.160 11.210 4.203 1.00 84.62 87 GLN A C 1
ATOM 741 O O . GLN A 1 87 ? -8.205 11.261 3.426 1.00 84.62 87 GLN A O 1
ATOM 746 N N . PHE A 1 88 ? -9.781 10.068 4.498 1.00 85.75 88 PHE A N 1
ATOM 747 C CA . PHE A 1 88 ? -9.388 8.777 3.947 1.00 85.75 88 PHE A CA 1
ATOM 748 C C . PHE A 1 88 ? -9.594 8.701 2.424 1.00 85.75 88 PHE A C 1
ATOM 750 O O . PHE A 1 88 ? -8.708 8.233 1.703 1.00 85.75 88 PHE A O 1
ATOM 757 N N . GLU A 1 89 ? -10.712 9.215 1.897 1.00 83.12 89 GLU A N 1
ATOM 758 C CA . GLU A 1 89 ? -10.932 9.293 0.446 1.00 83.12 89 GLU A CA 1
ATOM 759 C C . GLU A 1 89 ? -9.873 10.152 -0.254 1.00 83.12 89 GLU A C 1
ATOM 761 O O . GLU A 1 89 ? -9.326 9.735 -1.277 1.00 83.12 89 GLU A O 1
ATOM 766 N N . ASN A 1 90 ? -9.507 11.297 0.327 1.00 85.62 90 ASN A N 1
ATOM 767 C CA . ASN A 1 90 ? -8.453 12.156 -0.215 1.00 85.62 90 ASN A CA 1
ATOM 768 C C . ASN A 1 90 ? -7.089 11.446 -0.263 1.00 85.62 90 ASN A C 1
ATOM 770 O O . ASN A 1 90 ? -6.356 11.565 -1.252 1.00 85.62 90 ASN A O 1
ATOM 774 N N . VAL A 1 91 ? -6.758 10.650 0.761 1.00 84.31 91 VAL A N 1
ATOM 775 C CA . VAL A 1 91 ? -5.552 9.807 0.762 1.00 84.31 91 VAL A CA 1
ATOM 776 C C . VAL A 1 91 ? -5.608 8.796 -0.386 1.00 84.31 91 VAL A C 1
ATOM 778 O O . VAL A 1 91 ? -4.655 8.708 -1.166 1.00 84.31 91 VAL A O 1
ATOM 781 N N . LEU A 1 92 ? -6.725 8.084 -0.561 1.00 84.44 92 LEU A N 1
ATOM 782 C CA . LEU A 1 92 ? -6.891 7.114 -1.648 1.00 84.44 92 LEU A CA 1
ATOM 783 C C . LEU A 1 92 ? -6.775 7.752 -3.041 1.00 84.44 92 LEU A C 1
ATOM 785 O O . LEU A 1 92 ? -6.099 7.201 -3.915 1.00 84.44 92 LEU A O 1
ATOM 789 N N . GLU A 1 93 ? -7.399 8.909 -3.255 1.00 82.81 93 GLU A N 1
ATOM 790 C CA . GLU A 1 93 ? -7.361 9.618 -4.538 1.00 82.81 93 GLU A CA 1
ATOM 791 C C . GLU A 1 93 ? -5.957 10.157 -4.853 1.00 82.81 93 GLU A C 1
ATOM 793 O O . GLU A 1 93 ? -5.478 10.042 -5.989 1.00 82.81 93 GLU A O 1
ATOM 798 N N . SER A 1 94 ? -5.233 10.656 -3.844 1.00 81.69 94 SER A N 1
ATOM 799 C CA . SER A 1 94 ? -3.853 11.124 -4.019 1.00 81.69 94 SER A CA 1
ATOM 800 C C . SER A 1 94 ? -2.913 10.003 -4.493 1.00 81.69 94 SER A C 1
ATOM 802 O O . SER A 1 94 ? -2.117 10.206 -5.415 1.00 81.69 94 SER A O 1
ATOM 804 N N . LEU A 1 95 ? -3.065 8.782 -3.963 1.00 76.75 95 LEU A N 1
ATOM 805 C CA . LEU A 1 95 ? -2.271 7.616 -4.367 1.00 76.75 95 LEU A CA 1
ATOM 806 C C . LEU A 1 95 ? -2.526 7.217 -5.829 1.00 76.75 95 LEU A C 1
ATOM 808 O O . LEU A 1 95 ? -1.598 6.838 -6.552 1.00 76.75 95 LEU A O 1
ATOM 812 N N . ILE A 1 96 ? -3.774 7.328 -6.293 1.00 73.56 96 ILE A N 1
ATOM 813 C CA . ILE A 1 96 ? -4.149 7.033 -7.683 1.00 73.56 96 ILE A CA 1
ATOM 814 C C . ILE A 1 96 ? -3.551 8.077 -8.634 1.00 73.56 96 ILE A C 1
ATOM 816 O O . ILE A 1 96 ? -3.020 7.723 -9.694 1.00 73.56 96 ILE A O 1
ATOM 820 N N . LEU A 1 97 ? -3.611 9.358 -8.263 1.00 76.44 97 LEU A N 1
ATOM 821 C CA . LEU A 1 97 ? -3.060 10.458 -9.054 1.00 76.44 97 LEU A CA 1
ATOM 822 C C . LEU A 1 97 ? -1.539 10.361 -9.195 1.00 76.44 97 LEU A C 1
ATOM 824 O O . LEU A 1 97 ? -1.019 10.530 -10.302 1.00 76.44 97 LEU A O 1
ATOM 828 N N . VAL A 1 98 ? -0.830 10.031 -8.112 1.00 74.19 98 VAL A N 1
ATOM 829 C CA . VAL A 1 98 ? 0.622 9.802 -8.135 1.00 74.19 98 VAL A CA 1
ATOM 830 C C . VAL A 1 98 ? 0.966 8.636 -9.067 1.00 74.19 98 VAL A C 1
ATOM 832 O O . VAL A 1 98 ? 1.810 8.787 -9.951 1.00 74.19 98 VAL A O 1
ATOM 835 N N . GLY A 1 99 ? 0.242 7.515 -8.977 1.00 68.62 99 GLY A N 1
ATOM 836 C CA . GLY A 1 99 ? 0.436 6.373 -9.877 1.00 68.62 99 GLY A CA 1
ATOM 837 C C . GLY A 1 99 ? 0.205 6.704 -11.360 1.00 68.62 99 GLY A C 1
ATOM 838 O O . GLY A 1 99 ? 0.968 6.264 -12.224 1.00 68.62 99 GLY A O 1
ATOM 839 N N . LYS A 1 100 ? -0.810 7.524 -11.676 1.00 71.94 100 LYS A N 1
ATOM 840 C CA . LYS A 1 100 ? -1.061 8.010 -13.047 1.00 71.94 100 LYS A CA 1
ATOM 841 C C . LYS A 1 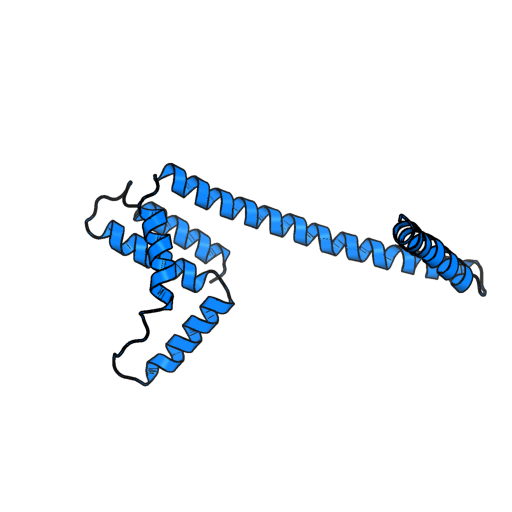100 ? 0.046 8.944 -13.547 1.00 71.94 100 LYS A C 1
ATOM 843 O O . LYS A 1 100 ? 0.443 8.829 -14.708 1.00 71.94 100 LYS A O 1
ATOM 848 N N . LYS A 1 101 ? 0.559 9.841 -12.694 1.00 68.75 101 LYS A N 1
ATOM 849 C CA . LYS A 1 101 ? 1.670 10.746 -13.041 1.00 68.75 101 LYS A CA 1
ATOM 850 C C . LYS A 1 101 ? 2.945 9.969 -13.372 1.00 68.75 101 LYS A C 1
ATOM 852 O O . LYS A 1 101 ? 3.540 10.243 -14.408 1.00 68.75 101 LYS A O 1
ATOM 857 N N . ILE A 1 102 ? 3.296 8.962 -12.568 1.00 67.75 102 ILE A N 1
ATOM 858 C CA . ILE A 1 102 ? 4.510 8.149 -12.760 1.00 67.75 102 ILE A CA 1
ATOM 859 C C . ILE A 1 102 ? 4.485 7.393 -14.095 1.00 67.75 102 ILE A C 1
ATOM 861 O O . ILE A 1 102 ? 5.471 7.404 -14.823 1.00 67.75 102 ILE A O 1
ATOM 865 N N . LYS A 1 103 ? 3.355 6.779 -14.477 1.00 62.00 103 LYS A N 1
ATOM 866 C CA . LYS A 1 103 ? 3.255 6.106 -15.788 1.00 62.00 103 LYS A CA 1
ATOM 867 C C . LYS A 1 103 ? 3.441 7.073 -16.956 1.00 62.00 103 LYS A C 1
ATOM 869 O O . LYS A 1 103 ? 4.077 6.723 -17.946 1.00 62.00 103 LYS A O 1
ATOM 874 N N . LYS A 1 104 ? 2.896 8.286 -16.844 1.00 67.00 104 LYS A N 1
ATOM 875 C CA . LYS A 1 104 ? 2.991 9.315 -17.885 1.00 67.00 104 LYS A CA 1
ATOM 876 C C . LYS A 1 104 ? 4.424 9.846 -18.033 1.00 67.00 104 LYS A C 1
ATOM 878 O O . LYS A 1 104 ? 4.870 10.046 -19.158 1.00 67.00 104 LYS A O 1
ATOM 883 N N . THR A 1 105 ? 5.147 10.040 -16.930 1.00 62.41 105 THR A N 1
ATOM 884 C CA . THR A 1 105 ? 6.546 10.498 -16.950 1.00 62.41 105 THR A CA 1
ATOM 885 C C . THR A 1 105 ? 7.524 9.392 -17.337 1.00 62.41 105 THR A C 1
ATOM 887 O O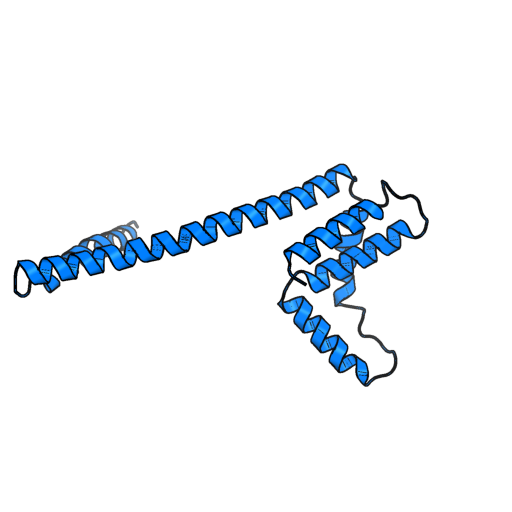 . THR A 1 105 ? 8.442 9.662 -18.102 1.00 62.41 105 THR A O 1
ATOM 890 N N . ALA A 1 106 ? 7.300 8.144 -16.913 1.00 62.00 106 ALA A N 1
ATOM 891 C CA . ALA A 1 106 ? 8.116 6.999 -17.327 1.00 62.00 106 ALA A CA 1
ATOM 892 C C . ALA A 1 106 ? 8.045 6.764 -18.846 1.00 62.00 106 ALA A C 1
ATOM 894 O O . ALA A 1 106 ? 9.069 6.560 -19.494 1.00 62.00 106 ALA A O 1
ATOM 895 N N . ASN A 1 107 ? 6.849 6.881 -19.432 1.00 62.94 107 ASN A N 1
ATOM 896 C CA . ASN A 1 107 ? 6.669 6.720 -20.875 1.00 62.94 107 ASN A CA 1
ATOM 897 C C . ASN A 1 107 ? 7.229 7.909 -21.684 1.00 62.94 107 ASN A C 1
ATOM 899 O O . ASN A 1 107 ? 7.597 7.742 -22.842 1.00 62.94 107 ASN A O 1
ATOM 903 N N . MET A 1 108 ? 7.319 9.102 -21.080 1.00 60.53 108 MET A N 1
ATOM 904 C CA . MET A 1 108 ? 7.988 10.257 -21.691 1.00 60.53 108 MET A CA 1
ATOM 905 C C . MET A 1 108 ? 9.516 10.208 -21.538 1.00 60.53 108 MET A C 1
ATOM 907 O O . MET A 1 108 ? 10.214 10.604 -22.458 1.00 60.53 108 MET A O 1
ATOM 911 N N . GLY A 1 109 ? 10.066 9.688 -20.440 1.00 63.81 109 GLY A N 1
ATOM 912 C CA . GLY A 1 109 ? 11.517 9.684 -20.210 1.00 63.81 109 GLY A CA 1
ATOM 913 C C . GLY A 1 109 ? 12.293 8.786 -21.179 1.00 63.81 109 GLY A C 1
ATOM 914 O O . GLY A 1 109 ? 13.256 9.230 -21.802 1.00 63.81 109 GLY A O 1
ATOM 915 N N . CYS A 1 110 ? 11.856 7.536 -21.361 1.00 66.69 110 CYS A N 1
ATOM 916 C CA . CYS A 1 110 ? 12.588 6.570 -22.191 1.00 66.69 110 CYS A CA 1
ATOM 917 C C . CYS A 1 110 ? 12.617 6.948 -23.679 1.00 66.69 110 CYS A C 1
ATOM 919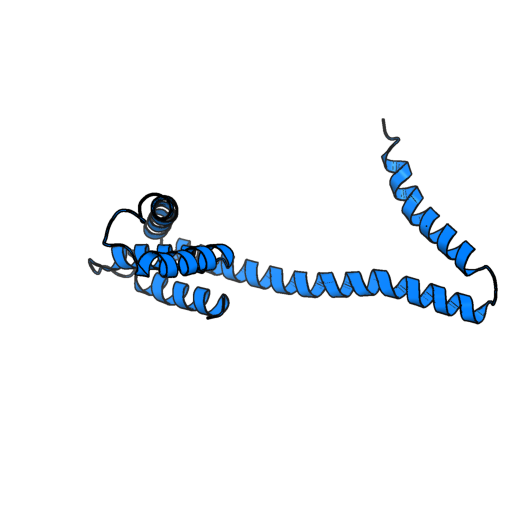 O O . CYS A 1 110 ? 13.630 6.738 -24.342 1.00 66.69 110 CYS A O 1
ATOM 921 N N . GLY A 1 111 ? 11.537 7.543 -24.197 1.00 68.31 111 GLY A N 1
ATOM 922 C CA . GLY A 1 111 ? 11.474 7.981 -25.593 1.00 68.31 111 GLY A CA 1
ATOM 923 C C . GLY A 1 111 ? 12.457 9.111 -25.902 1.00 68.31 111 GLY A C 1
ATOM 924 O O . GLY A 1 111 ? 13.142 9.060 -26.917 1.00 68.31 111 GLY A O 1
ATOM 925 N N . TRP A 1 112 ? 12.583 10.092 -25.004 1.00 71.25 112 TRP A N 1
ATOM 926 C CA . TRP A 1 112 ? 13.480 11.236 -25.197 1.00 71.25 112 TRP A CA 1
ATOM 927 C C . TRP A 1 112 ? 14.954 10.866 -24.998 1.00 71.25 112 TRP A C 1
ATOM 929 O O . TRP A 1 112 ? 15.821 11.381 -25.693 1.00 71.25 112 TRP A O 1
ATOM 939 N N . ILE A 1 113 ? 15.255 9.929 -24.095 1.00 72.00 113 ILE A N 1
ATOM 940 C CA . ILE A 1 113 ? 16.624 9.429 -23.899 1.00 72.00 113 ILE A CA 1
ATOM 941 C C . ILE A 1 113 ? 17.114 8.679 -25.144 1.00 72.00 113 ILE A C 1
ATOM 943 O O . ILE A 1 113 ? 18.240 8.895 -25.589 1.00 72.00 113 ILE A O 1
ATOM 947 N N . LEU A 1 114 ? 16.259 7.848 -25.752 1.00 71.19 114 LEU A N 1
ATOM 948 C CA . LEU A 1 114 ? 16.598 7.157 -26.996 1.00 71.19 114 LEU A CA 1
ATOM 949 C C . LEU A 1 114 ? 16.792 8.144 -28.151 1.00 71.19 114 LEU A C 1
ATOM 951 O O . LEU A 1 114 ? 17.758 8.012 -28.894 1.00 71.19 114 LEU A O 1
ATOM 955 N N . THR A 1 115 ? 15.946 9.165 -28.292 1.00 71.56 115 THR A N 1
ATOM 956 C CA . THR A 1 115 ? 16.116 10.144 -29.376 1.00 71.56 115 THR A CA 1
ATOM 957 C C . THR A 1 115 ? 17.364 10.999 -29.190 1.00 71.56 115 THR A C 1
ATOM 959 O O . THR A 1 115 ? 18.095 11.199 -30.153 1.00 71.56 115 THR A O 1
ATOM 962 N N . ILE A 1 116 ? 17.677 11.435 -27.970 1.00 78.19 116 ILE A N 1
ATOM 963 C CA . ILE A 1 116 ? 18.868 12.253 -27.691 1.00 78.19 116 ILE A CA 1
ATOM 964 C C . ILE A 1 116 ? 20.168 11.470 -27.929 1.00 78.19 116 ILE A C 1
ATOM 966 O O . ILE A 1 116 ? 21.159 12.066 -28.340 1.00 78.19 116 ILE A O 1
ATOM 970 N N . ILE A 1 117 ? 20.173 10.149 -27.723 1.00 78.56 117 ILE A N 1
ATOM 971 C CA . ILE A 1 117 ? 21.355 9.306 -27.958 1.00 78.56 117 ILE A CA 1
ATOM 972 C C . ILE A 1 117 ? 21.456 8.880 -29.432 1.00 78.56 117 ILE A C 1
ATOM 974 O O . ILE A 1 117 ? 22.526 8.983 -30.028 1.00 78.56 117 ILE A O 1
ATOM 978 N N . PHE A 1 118 ? 20.360 8.441 -30.059 1.00 78.94 118 PHE A N 1
ATOM 979 C CA . PHE A 1 118 ? 20.383 7.916 -31.433 1.00 78.94 118 PHE A CA 1
ATOM 980 C C . PHE A 1 118 ? 20.445 9.003 -32.517 1.00 78.94 118 PHE A C 1
ATOM 982 O O . PHE A 1 118 ? 21.020 8.770 -33.581 1.00 78.94 118 PHE A O 1
ATOM 989 N N . PHE A 1 119 ? 19.899 10.194 -32.267 1.00 80.31 119 PHE A N 1
ATOM 990 C CA . PHE A 1 119 ? 19.911 11.303 -33.225 1.00 80.31 119 PHE A CA 1
ATOM 991 C C . PHE A 1 119 ? 21.327 11.808 -33.575 1.00 80.31 119 PHE A C 1
ATOM 993 O O . PHE A 1 119 ? 21.638 11.876 -34.766 1.00 80.31 119 PHE A O 1
ATOM 1000 N N . PRO A 1 120 ? 22.238 12.085 -32.616 1.00 79.44 120 PRO A N 1
ATOM 1001 C CA . PRO A 1 120 ? 23.606 12.484 -32.946 1.00 79.44 120 PRO A CA 1
ATOM 1002 C C . PRO A 1 120 ? 24.399 11.350 -33.607 1.00 79.44 120 PRO A C 1
ATOM 1004 O O . PRO A 1 120 ? 25.146 11.615 -34.544 1.00 79.44 120 PRO A O 1
ATOM 1007 N N . LEU A 1 121 ? 24.195 10.089 -33.202 1.00 75.38 121 LEU A N 1
ATOM 1008 C CA . LEU A 1 121 ? 24.828 8.923 -33.838 1.00 75.38 121 LEU A CA 1
ATOM 1009 C C . LEU A 1 121 ? 24.439 8.790 -35.319 1.00 75.38 121 LEU A C 1
ATOM 1011 O O . LEU A 1 121 ? 25.302 8.564 -36.169 1.00 75.38 121 LEU A O 1
ATOM 1015 N N . SER A 1 122 ? 23.159 8.993 -35.643 1.00 76.19 122 SER A N 1
ATOM 1016 C CA . SER A 1 122 ? 22.675 8.970 -37.027 1.00 76.19 122 SER A CA 1
ATOM 1017 C C . SER A 1 122 ? 23.237 10.126 -37.859 1.00 76.19 122 SER A C 1
ATOM 1019 O O . SER A 1 122 ? 23.581 9.930 -39.024 1.00 76.19 122 SER A O 1
ATOM 1021 N N . ILE A 1 123 ? 23.355 11.323 -37.274 1.00 78.25 123 ILE A N 1
ATOM 1022 C CA . ILE A 1 123 ? 23.914 12.504 -37.948 1.00 78.25 123 ILE A CA 1
ATOM 1023 C C . ILE A 1 123 ? 25.410 12.317 -38.227 1.00 78.25 123 ILE A C 1
ATOM 1025 O O . ILE A 1 123 ? 25.862 12.598 -39.335 1.00 78.25 123 ILE A O 1
ATOM 1029 N N . ILE A 1 124 ? 26.166 11.784 -37.264 1.00 76.75 124 ILE A N 1
ATOM 1030 C CA . ILE A 1 124 ? 27.598 11.482 -37.420 1.00 76.75 124 ILE A CA 1
ATOM 1031 C C . ILE A 1 124 ? 27.822 10.506 -38.579 1.00 76.75 124 ILE A C 1
ATOM 1033 O O . ILE A 1 124 ? 28.693 10.729 -39.421 1.00 76.75 124 ILE A O 1
ATOM 1037 N N . CYS A 1 125 ? 27.006 9.452 -38.657 1.00 73.44 125 CYS A N 1
ATOM 1038 C CA . CYS A 1 125 ? 27.113 8.444 -39.707 1.00 73.44 125 CYS A CA 1
ATOM 1039 C C . CYS A 1 125 ? 26.776 9.020 -41.097 1.00 73.44 125 CYS A C 1
ATOM 1041 O O . CYS A 1 125 ? 27.485 8.764 -42.069 1.00 73.44 125 CYS A O 1
ATOM 1043 N N . PHE A 1 126 ? 25.746 9.869 -41.183 1.00 77.69 126 PHE A N 1
ATOM 1044 C CA . PHE A 1 126 ? 25.333 10.510 -42.433 1.00 77.69 126 PHE A CA 1
ATOM 1045 C C . PHE A 1 126 ? 26.367 11.525 -42.950 1.00 77.69 126 PHE A C 1
ATOM 1047 O O . PHE A 1 126 ? 26.696 11.529 -44.135 1.00 77.69 126 PHE A O 1
ATOM 1054 N N . ILE A 1 127 ? 26.948 12.343 -42.064 1.00 73.62 127 ILE A N 1
ATOM 1055 C CA . ILE A 1 127 ? 28.009 13.299 -42.423 1.00 73.62 127 ILE A CA 1
ATOM 1056 C C . ILE A 1 127 ? 29.276 12.561 -42.883 1.00 73.62 127 ILE A C 1
ATOM 1058 O O . ILE A 1 127 ? 29.904 12.970 -43.862 1.00 73.62 127 ILE A O 1
ATOM 1062 N N . GLY A 1 128 ? 29.628 11.449 -42.227 1.00 68.38 128 GLY A N 1
ATOM 1063 C CA . GLY A 1 128 ? 30.760 10.609 -42.623 1.00 68.38 128 GLY A CA 1
ATOM 1064 C C . GLY A 1 128 ? 30.620 10.017 -44.032 1.00 68.38 128 GLY A C 1
ATOM 1065 O O . GLY A 1 128 ? 31.611 9.941 -44.757 1.00 68.38 128 GLY A O 1
ATOM 1066 N N . ALA A 1 129 ? 29.398 9.662 -44.444 1.00 73.44 129 ALA A N 1
ATOM 1067 C CA . ALA A 1 129 ? 29.118 9.131 -45.779 1.00 73.44 129 ALA A CA 1
ATOM 1068 C C . ALA A 1 129 ? 29.184 10.196 -46.889 1.00 73.44 129 ALA A C 1
ATOM 1070 O O . ALA A 1 129 ? 29.603 9.884 -48.000 1.00 73.44 129 ALA A O 1
ATOM 1071 N N . ILE A 1 130 ? 28.796 11.446 -46.600 1.00 75.19 130 ILE A N 1
ATOM 1072 C CA . ILE A 1 130 ? 28.811 12.540 -47.588 1.00 75.19 130 ILE A CA 1
ATOM 1073 C C . ILE A 1 130 ? 30.231 13.057 -47.838 1.00 75.19 130 ILE A C 1
ATOM 1075 O O . ILE A 1 130 ? 30.589 13.333 -48.980 1.00 75.19 130 ILE A O 1
ATOM 1079 N N . PHE A 1 131 ? 31.034 13.214 -46.783 1.00 72.56 131 PHE A N 1
ATOM 1080 C CA . PHE A 1 131 ? 32.299 13.952 -46.875 1.00 72.56 131 PHE A CA 1
ATOM 1081 C C . PHE A 1 131 ? 33.556 13.085 -46.957 1.00 72.56 131 PHE A C 1
ATOM 1083 O O . PHE A 1 131 ? 34.623 13.646 -47.174 1.00 72.56 131 PHE A O 1
ATOM 1090 N N . GLY A 1 132 ? 33.446 11.756 -46.819 1.00 65.75 132 GLY A N 1
ATOM 1091 C CA . GLY A 1 132 ? 34.523 10.799 -47.100 1.00 65.75 132 GLY A CA 1
ATOM 1092 C C . GLY A 1 132 ? 35.884 11.154 -46.481 1.00 65.75 132 GLY A C 1
ATOM 1093 O O . GLY A 1 132 ? 36.724 11.777 -47.120 1.00 65.75 132 GLY A O 1
ATOM 1094 N N . GLY A 1 133 ? 36.142 10.718 -45.245 1.00 66.69 133 GLY A N 1
ATOM 1095 C CA . GLY A 1 133 ? 37.435 10.908 -44.571 1.00 66.69 133 GLY A CA 1
ATOM 1096 C C . GLY A 1 133 ? 37.306 11.139 -43.064 1.00 66.69 133 GLY A C 1
ATOM 1097 O O . GLY A 1 133 ? 36.207 11.062 -42.517 1.00 66.69 133 GLY A O 1
ATOM 1098 N N . ASN A 1 134 ? 38.428 11.456 -42.396 1.00 63.50 134 ASN A N 1
ATOM 1099 C CA . ASN A 1 134 ? 38.620 11.613 -40.933 1.00 63.50 134 ASN A CA 1
ATOM 1100 C C . ASN A 1 134 ? 37.708 12.647 -40.217 1.00 63.50 134 ASN A C 1
ATOM 1102 O O . ASN A 1 134 ? 37.919 12.974 -39.049 1.00 63.50 134 ASN A O 1
ATOM 1106 N N . PHE A 1 135 ? 36.670 13.152 -40.880 1.00 64.62 135 PHE A N 1
ATOM 1107 C CA . PHE A 1 135 ? 35.698 14.115 -40.374 1.00 64.62 135 PHE A CA 1
ATOM 1108 C C . PHE A 1 135 ? 34.921 13.605 -39.148 1.00 64.62 135 PHE A C 1
ATOM 1110 O O . PHE A 1 135 ? 34.590 14.383 -38.253 1.00 64.62 135 PHE A O 1
ATOM 1117 N N . SER A 1 136 ? 34.703 12.287 -39.052 1.00 66.44 136 SER A N 1
ATOM 1118 C CA . SER A 1 136 ? 34.048 11.669 -37.890 1.00 66.44 136 SER A CA 1
ATOM 1119 C C . SER A 1 136 ? 34.819 11.903 -36.581 1.00 66.44 136 SER A C 1
ATOM 1121 O O . SER A 1 136 ? 34.196 12.045 -35.530 1.00 66.44 136 SER A O 1
ATOM 1123 N N . LEU A 1 137 ? 36.157 11.984 -36.633 1.00 66.69 137 LEU A N 1
ATOM 1124 C CA . LEU A 1 137 ? 36.999 12.266 -35.462 1.00 66.69 137 LEU A CA 1
ATOM 1125 C C . LEU A 1 137 ? 36.935 13.743 -35.054 1.00 66.69 137 LEU A C 1
ATOM 1127 O O . LEU A 1 137 ? 36.923 14.050 -33.864 1.00 66.69 137 LEU A O 1
ATOM 1131 N N . ILE A 1 138 ? 36.829 14.654 -36.027 1.00 69.69 138 ILE A N 1
ATOM 1132 C CA . ILE A 1 138 ? 36.706 16.099 -35.780 1.00 69.69 138 ILE A CA 1
ATOM 1133 C C . ILE A 1 138 ? 35.363 16.405 -35.110 1.00 69.69 138 ILE A C 1
ATOM 1135 O O . ILE A 1 138 ? 35.318 17.127 -34.117 1.00 69.69 138 ILE A O 1
ATOM 1139 N N . PHE A 1 139 ? 34.272 15.808 -35.597 1.00 69.69 139 PHE A N 1
ATOM 1140 C CA . PHE A 1 139 ? 32.947 16.005 -35.008 1.00 69.69 139 PHE A CA 1
ATOM 1141 C C . PHE A 1 139 ? 32.849 15.404 -33.598 1.00 69.69 139 PHE A C 1
ATOM 1143 O O . PHE A 1 139 ? 32.341 16.059 -32.691 1.00 69.69 139 PHE A O 1
ATOM 1150 N N . LEU A 1 140 ? 33.403 14.204 -33.375 1.00 69.19 140 LEU A N 1
ATOM 1151 C CA . LEU A 1 140 ? 33.482 13.597 -32.041 1.00 69.19 140 LEU A CA 1
ATOM 1152 C C . LEU A 1 140 ? 34.294 14.467 -31.066 1.00 69.19 140 LEU A C 1
ATOM 1154 O O . LEU A 1 140 ? 33.870 14.672 -29.930 1.00 69.19 140 LEU A O 1
ATOM 1158 N N . SER A 1 141 ? 35.418 15.032 -31.520 1.00 71.81 141 SER A N 1
ATOM 1159 C CA . SER A 1 141 ? 36.230 15.970 -30.735 1.00 71.81 141 SER A CA 1
ATOM 1160 C C . SER A 1 141 ? 35.466 17.247 -30.375 1.00 71.81 141 SER A C 1
ATOM 1162 O O . SER A 1 141 ? 35.624 17.756 -29.269 1.00 71.81 141 SER A O 1
ATOM 1164 N N . LEU A 1 142 ? 34.638 17.772 -31.282 1.00 73.00 142 LEU A N 1
ATOM 1165 C CA . LEU A 1 142 ? 33.865 19.000 -31.067 1.00 73.00 142 LEU A CA 1
ATOM 1166 C C . LEU A 1 142 ? 32.690 18.757 -30.105 1.00 73.00 142 LEU A C 1
ATOM 1168 O O . LEU A 1 142 ? 32.442 19.564 -29.211 1.00 73.00 142 LEU A O 1
ATOM 1172 N N . VAL A 1 143 ? 32.028 17.601 -30.213 1.00 74.56 143 VAL A N 1
ATOM 1173 C CA . VAL A 1 143 ? 30.991 17.163 -29.265 1.00 74.56 143 VAL A CA 1
ATOM 1174 C C . VAL A 1 143 ? 31.584 16.968 -27.866 1.00 74.56 143 VAL A C 1
ATOM 1176 O O . VAL A 1 143 ? 31.054 17.512 -26.900 1.00 74.56 143 VAL A O 1
ATOM 1179 N N . LEU A 1 144 ? 32.717 16.269 -27.738 1.00 74.25 144 LEU A N 1
ATOM 1180 C CA . LEU A 1 144 ? 33.406 16.111 -26.452 1.00 74.25 144 LEU A CA 1
ATOM 1181 C C . LEU A 1 144 ? 33.904 17.445 -25.885 1.00 74.25 144 LEU A C 1
ATOM 1183 O O . LEU A 1 144 ? 33.855 17.628 -24.673 1.00 74.25 144 LEU A O 1
ATOM 1187 N N . ALA A 1 145 ? 34.327 18.393 -26.725 1.00 72.19 145 ALA A N 1
ATOM 1188 C CA . ALA A 1 145 ? 34.694 19.732 -26.275 1.00 72.19 145 ALA A CA 1
ATOM 1189 C C . ALA A 1 145 ? 33.483 20.498 -25.715 1.00 72.19 145 ALA A C 1
ATOM 1191 O O . ALA A 1 145 ? 33.600 21.099 -24.654 1.00 72.19 145 ALA A O 1
ATOM 1192 N N . LEU A 1 146 ? 32.312 20.429 -26.359 1.00 68.50 146 LEU A N 1
ATOM 1193 C CA . LEU A 1 146 ? 31.093 21.104 -25.891 1.00 68.50 146 LEU A CA 1
ATOM 1194 C C . LEU A 1 146 ? 30.544 20.510 -24.586 1.00 68.50 146 LEU A C 1
ATOM 1196 O O . LEU A 1 146 ? 30.172 21.257 -23.682 1.00 68.50 146 LEU A O 1
ATOM 1200 N N . PHE A 1 147 ? 30.527 19.181 -24.456 1.00 67.94 147 PHE A N 1
ATOM 1201 C CA . PHE A 1 147 ? 30.070 18.517 -23.228 1.00 67.94 147 PHE A CA 1
ATOM 1202 C C . PHE A 1 147 ? 31.139 18.508 -22.119 1.00 67.94 147 PHE A C 1
ATOM 1204 O O . PHE A 1 147 ? 30.801 18.562 -20.939 1.00 67.94 147 PHE A O 1
ATOM 1211 N N . GLY A 1 148 ? 32.426 18.492 -22.474 1.00 61.84 148 GLY A N 1
ATOM 1212 C CA . GLY A 1 148 ? 33.555 18.490 -21.540 1.00 61.84 148 GLY A CA 1
ATOM 1213 C C . GLY A 1 148 ? 33.879 19.862 -20.940 1.00 61.84 148 GLY A C 1
ATOM 1214 O O . GLY A 1 148 ? 34.215 19.939 -19.758 1.00 61.84 148 GLY A O 1
ATOM 1215 N N . TYR A 1 149 ? 33.720 20.962 -21.691 1.00 56.66 149 TYR A N 1
ATOM 1216 C CA . TYR A 1 149 ? 33.951 22.311 -21.147 1.00 56.66 149 TYR A CA 1
ATOM 1217 C C . TYR A 1 149 ? 32.914 22.713 -20.087 1.00 56.66 149 TYR A C 1
ATOM 1219 O O . TYR A 1 149 ? 33.256 23.424 -19.142 1.00 56.66 149 TYR A O 1
ATOM 1227 N N . GLY A 1 150 ? 31.673 22.222 -20.193 1.00 53.69 150 GLY A N 1
ATOM 1228 C CA . GLY A 1 150 ? 30.627 22.472 -19.194 1.00 53.69 150 GLY A CA 1
ATOM 1229 C C . GLY A 1 150 ? 30.932 21.864 -17.818 1.00 53.69 150 GLY A C 1
ATOM 1230 O O . GLY A 1 150 ? 30.570 22.447 -16.801 1.00 53.69 150 GLY A O 1
ATOM 1231 N N . GLY A 1 151 ? 31.647 20.733 -17.771 1.00 51.34 151 GLY A N 1
ATOM 1232 C CA . GLY A 1 151 ? 32.079 20.105 -16.517 1.00 51.34 151 GLY A CA 1
ATOM 1233 C C . GLY A 1 151 ? 33.322 20.755 -15.900 1.00 51.34 151 GLY A C 1
ATOM 1234 O O . GLY A 1 151 ? 33.421 20.865 -14.681 1.00 51.34 151 GLY A O 1
ATOM 1235 N N . TYR A 1 152 ? 34.258 21.234 -16.728 1.00 50.97 152 TYR A N 1
ATOM 1236 C CA . TYR A 1 152 ? 35.515 21.821 -16.247 1.00 50.97 152 TYR A CA 1
ATOM 1237 C C . TYR A 1 152 ? 35.338 23.234 -15.661 1.00 50.97 152 TYR A C 1
ATOM 1239 O O . TYR A 1 152 ? 36.058 23.614 -14.740 1.00 50.97 152 TYR A O 1
ATOM 1247 N N . ALA A 1 153 ? 34.353 24.004 -16.140 1.00 51.72 153 ALA A N 1
ATOM 1248 C CA . ALA A 1 153 ? 34.076 25.352 -15.634 1.00 51.72 153 ALA A CA 1
ATOM 1249 C C . ALA A 1 153 ? 33.452 25.376 -14.222 1.00 51.72 153 ALA A C 1
ATOM 1251 O O . ALA A 1 153 ? 33.602 26.366 -13.512 1.00 51.72 153 ALA A O 1
ATOM 1252 N N . MET A 1 154 ? 32.791 24.296 -13.785 1.00 50.62 154 MET A N 1
ATOM 1253 C CA . MET A 1 154 ? 32.154 24.224 -12.459 1.00 50.62 154 MET A CA 1
ATOM 1254 C C . MET A 1 154 ? 33.125 23.796 -11.343 1.00 50.62 154 MET A C 1
ATOM 1256 O O . MET A 1 154 ? 32.870 24.065 -10.175 1.00 50.62 154 MET A O 1
ATOM 1260 N N . ALA A 1 155 ? 34.263 23.182 -11.686 1.00 53.94 155 ALA A N 1
ATOM 1261 C CA . ALA A 1 155 ? 35.266 22.713 -10.723 1.00 53.94 155 ALA A CA 1
ATOM 1262 C C . ALA A 1 155 ? 36.306 23.780 -10.319 1.00 53.94 155 ALA A C 1
ATOM 1264 O O . ALA A 1 155 ? 37.234 23.478 -9.575 1.00 53.94 155 ALA A O 1
ATOM 1265 N N . LYS A 1 156 ? 36.188 25.017 -10.823 1.00 48.62 156 LYS A N 1
ATOM 1266 C CA . LYS A 1 156 ? 37.152 26.104 -10.571 1.00 48.62 156 LYS A CA 1
ATOM 1267 C C . LYS A 1 156 ? 36.477 27.409 -10.134 1.00 48.62 156 LYS A C 1
ATOM 1269 O O . LYS A 1 156 ? 36.878 28.493 -10.549 1.00 48.62 156 LYS A O 1
ATOM 1274 N N . GLY A 1 157 ? 35.420 27.272 -9.337 1.00 54.59 157 GLY A N 1
ATOM 1275 C CA . GLY A 1 157 ? 34.789 28.351 -8.582 1.00 54.59 157 GLY A CA 1
ATOM 1276 C C . GLY A 1 157 ? 35.019 28.162 -7.083 1.00 54.59 157 GLY A C 1
ATOM 1277 O O . GLY A 1 157 ? 34.059 27.932 -6.357 1.00 54.59 157 GLY A O 1
ATOM 1278 N N . GLU A 1 158 ? 36.282 28.218 -6.659 1.00 41.72 158 GLU A N 1
ATOM 1279 C CA . GLU A 1 158 ? 36.712 28.551 -5.292 1.00 41.72 158 GLU A CA 1
ATOM 1280 C C . GLU A 1 158 ? 37.720 29.699 -5.380 1.00 41.72 158 GLU A C 1
ATOM 1282 O O . GLU A 1 158 ? 38.586 29.643 -6.289 1.00 41.72 158 GLU A O 1
#

Sequence (158 aa):
MTENELKKAYRKLALKYHPDKNKEENAHNRFIEINIAYETLKDFNSRIEYDNYLKSKKESTEVEINNYSNKKYEEKAKEYASMSYEQFENVLESLILVGKKIKKTANMGCGWILTIIFFPLSIICFIGAIFGGNFSLIFLSLVLALFGYGGYAMAKGE